Protein AF-A0A0E0QKG5-F1 (afdb_monomer)

InterPro domains:
  IPR002740 EVE domain [PF01878] (11-89)
  IPR015947 PUA-like superfamily [SSF88697] (11-91)
  IPR052181 5-Hydroxymethylcytosine binding [PTHR14087] (4-91)

Radius of gyration: 15.97 Å; Cα contacts (8 Å, |Δi|>4): 152; chains: 1; bounding box: 49×21×43 Å

pLDDT: mean 73.99, std 15.01, range [43.0, 92.0]

Foldseek 3Di:
DDDPPPPPVQDKDWPKDDPDPVVQVVQQPDDFFDKDFDWDDDPDLQRTWGFAIKTFNAGWDADPDPSNPIITTIITTPDTDPDTDRPVNPD

Structure (mmCIF, N/CA/C/O backbone):
data_AF-A0A0E0QKG5-F1
#
_entry.id   AF-A0A0E0QKG5-F1
#
loop_
_atom_site.group_PDB
_atom_site.id
_atom_site.type_symbol
_atom_site.label_atom_id
_atom_site.label_alt_id
_atom_site.label_comp_id
_atom_site.label_asym_id
_atom_site.label_entity_id
_atom_site.label_seq_id
_atom_site.pdbx_PDB_ins_code
_atom_site.Cartn_x
_atom_site.Cartn_y
_atom_site.Cartn_z
_atom_site.occupancy
_atom_site.B_iso_or_equiv
_atom_site.auth_seq_id
_atom_site.auth_comp_id
_atom_site.auth_asym_id
_atom_site.auth_atom_id
_atom_site.pdbx_PDB_model_num
ATOM 1 N N . MET A 1 1 ? -30.713 11.038 -23.999 1.00 49.44 1 MET A N 1
ATOM 2 C CA . MET A 1 1 ? -30.564 10.055 -22.906 1.00 49.44 1 MET A CA 1
ATOM 3 C C . MET A 1 1 ? -29.289 9.275 -23.159 1.00 49.44 1 MET A C 1
ATOM 5 O O . MET A 1 1 ? -29.109 8.817 -24.278 1.00 49.44 1 MET A O 1
ATOM 9 N N . ASN A 1 2 ? -28.462 9.170 -22.119 1.00 51.91 2 ASN A N 1
ATOM 10 C CA . ASN A 1 2 ? -27.239 8.373 -21.983 1.00 51.91 2 ASN A CA 1
ATOM 11 C C . ASN A 1 2 ? -25.984 8.911 -22.676 1.00 51.91 2 ASN A C 1
ATOM 13 O O . ASN A 1 2 ? -25.804 8.751 -23.880 1.00 51.91 2 ASN A O 1
ATOM 17 N N . SER A 1 3 ? -25.048 9.429 -21.880 1.00 43.00 3 SER A N 1
ATOM 18 C CA . SER A 1 3 ? -23.882 8.646 -21.437 1.00 43.00 3 SER A CA 1
ATOM 19 C C . SER A 1 3 ? -23.050 9.510 -20.487 1.00 43.00 3 SER A C 1
ATOM 21 O O . SER A 1 3 ? -22.038 10.074 -20.890 1.00 43.00 3 SER A O 1
ATOM 23 N N . ASP A 1 4 ? -23.475 9.613 -19.224 1.00 47.91 4 ASP A N 1
ATOM 24 C CA . ASP A 1 4 ? -22.584 10.030 -18.135 1.00 47.91 4 ASP A CA 1
ATOM 25 C C . ASP A 1 4 ? -21.611 8.872 -17.871 1.00 47.91 4 ASP A C 1
ATOM 27 O O . ASP A 1 4 ? -21.710 8.151 -16.879 1.00 47.91 4 ASP A O 1
ATOM 31 N N . ASN A 1 5 ? -20.685 8.642 -18.805 1.00 51.41 5 ASN A N 1
ATOM 32 C CA . ASN A 1 5 ? -19.454 7.936 -18.488 1.00 51.41 5 ASN A CA 1
ATOM 33 C C . ASN A 1 5 ? -18.648 8.908 -17.638 1.00 51.41 5 ASN A C 1
ATOM 35 O O . ASN A 1 5 ? -17.836 9.678 -18.146 1.00 51.41 5 ASN A O 1
ATOM 39 N N . ALA A 1 6 ? -18.940 8.906 -16.339 1.00 46.81 6 ALA A N 1
ATOM 40 C CA . ALA A 1 6 ? -18.031 9.421 -15.344 1.00 46.81 6 ALA A CA 1
ATOM 41 C C . ALA A 1 6 ? -16.720 8.655 -15.534 1.00 46.81 6 ALA A C 1
ATOM 43 O O . ALA A 1 6 ? -16.573 7.528 -15.061 1.00 46.81 6 ALA A O 1
ATOM 44 N N . GLU A 1 7 ? -15.788 9.248 -16.278 1.00 48.03 7 GLU A N 1
ATOM 45 C CA . GLU A 1 7 ? -14.370 8.957 -16.154 1.00 48.03 7 GLU A CA 1
ATOM 46 C C . GLU A 1 7 ? -14.020 9.251 -14.695 1.00 48.03 7 GLU A C 1
ATOM 48 O O . GLU A 1 7 ? -13.630 10.356 -14.323 1.00 48.03 7 GLU A O 1
ATOM 53 N N . GLN A 1 8 ? -14.272 8.275 -13.821 1.00 52.59 8 GLN A N 1
ATOM 54 C CA . GLN A 1 8 ? -13.708 8.263 -12.489 1.00 52.59 8 GLN A CA 1
ATOM 55 C C . GLN A 1 8 ? -12.210 8.372 -12.711 1.00 52.59 8 GLN A C 1
ATOM 57 O O . GLN A 1 8 ? -11.599 7.453 -13.253 1.00 52.59 8 GLN A O 1
ATOM 62 N N . ILE A 1 9 ? -11.645 9.525 -12.360 1.00 52.47 9 ILE A N 1
ATOM 63 C CA . ILE A 1 9 ? -10.209 9.754 -12.350 1.00 52.47 9 ILE A CA 1
ATOM 64 C C . ILE A 1 9 ? -9.641 8.655 -11.456 1.00 52.47 9 ILE A C 1
ATOM 66 O O . ILE A 1 9 ? -9.770 8.708 -10.234 1.00 52.47 9 ILE A O 1
ATOM 70 N N . ILE A 1 10 ? -9.099 7.602 -12.070 1.00 63.56 10 ILE A N 1
ATOM 71 C CA . ILE A 1 10 ? -8.479 6.500 -11.345 1.00 63.56 10 ILE A CA 1
ATOM 72 C C . ILE A 1 10 ? -7.169 7.078 -10.826 1.00 63.56 10 ILE A C 1
ATOM 74 O O . ILE A 1 10 ? -6.159 7.076 -11.525 1.00 63.56 10 ILE A O 1
ATOM 78 N N . GLN A 1 11 ? -7.210 7.666 -9.632 1.00 78.94 11 GLN A N 1
ATOM 79 C CA . GLN A 1 11 ? -6.031 8.236 -9.007 1.00 78.94 11 GLN A CA 1
ATOM 80 C C . GLN A 1 11 ? -5.116 7.081 -8.597 1.00 78.94 11 GLN A C 1
ATOM 82 O O . GLN A 1 11 ? -5.367 6.380 -7.614 1.00 78.94 11 GLN A O 1
ATOM 87 N N . ILE A 1 12 ? -4.092 6.856 -9.415 1.00 86.69 12 ILE A N 1
ATOM 88 C CA . ILE A 1 12 ? -2.989 5.949 -9.123 1.00 86.69 12 ILE A CA 1
ATOM 89 C C . ILE A 1 12 ? -1.924 6.772 -8.406 1.00 86.69 12 ILE A C 1
ATOM 91 O O . ILE A 1 12 ? -1.511 7.819 -8.905 1.00 86.69 12 ILE A O 1
ATOM 95 N N . ALA A 1 13 ? -1.509 6.312 -7.233 1.00 87.94 13 ALA A N 1
ATOM 96 C CA . ALA A 1 13 ? -0.453 6.935 -6.455 1.00 87.94 13 ALA A CA 1
ATOM 97 C C . ALA A 1 13 ? 0.667 5.917 -6.195 1.00 87.94 13 ALA A C 1
ATOM 99 O O . ALA A 1 13 ? 0.362 4.766 -5.854 1.00 87.94 13 ALA A O 1
ATOM 100 N N . PRO A 1 14 ? 1.942 6.323 -6.329 1.00 88.44 14 PRO A N 1
ATOM 101 C CA . PRO A 1 14 ? 3.051 5.487 -5.907 1.00 88.44 14 PRO A CA 1
ATOM 102 C C . PRO A 1 14 ? 3.037 5.373 -4.381 1.00 88.44 14 PRO A C 1
ATOM 104 O O . PRO A 1 14 ? 2.946 6.370 -3.662 1.00 88.44 14 PRO A O 1
ATOM 107 N N . TRP A 1 15 ? 3.126 4.148 -3.877 1.00 87.56 15 TRP A N 1
ATOM 108 C CA . TRP A 1 15 ? 3.401 3.881 -2.474 1.00 87.56 15 TRP A CA 1
ATOM 109 C C . TRP A 1 15 ? 4.907 3.700 -2.306 1.00 87.56 15 TRP A C 1
ATOM 111 O O . TRP A 1 15 ? 5.435 2.587 -2.352 1.00 87.56 15 TRP A O 1
ATOM 121 N N . ASP A 1 16 ? 5.586 4.829 -2.133 1.00 81.94 16 ASP A N 1
ATOM 122 C CA . ASP A 1 16 ? 7.027 4.916 -1.918 1.00 81.94 16 ASP A CA 1
ATOM 123 C C . ASP A 1 16 ? 7.378 5.118 -0.425 1.00 81.94 16 ASP A C 1
ATOM 125 O O . ASP A 1 16 ? 6.531 5.001 0.466 1.00 81.94 16 ASP A O 1
ATOM 129 N N . SER A 1 17 ? 8.655 5.386 -0.131 1.00 79.56 17 SER A N 1
ATOM 130 C CA . SER A 1 17 ? 9.147 5.786 1.202 1.00 79.56 17 SER A CA 1
ATOM 131 C C . SER A 1 17 ? 9.084 4.714 2.307 1.00 79.56 17 SER A C 1
ATOM 133 O O . SER A 1 17 ? 9.298 5.006 3.488 1.00 79.56 17 SER A O 1
ATOM 135 N N . VAL A 1 18 ? 8.853 3.447 1.954 1.00 80.50 18 VAL A N 1
ATOM 136 C CA . VAL A 1 18 ? 8.871 2.328 2.908 1.00 80.50 18 VAL A CA 1
ATOM 137 C C . VAL A 1 18 ? 10.307 1.865 3.152 1.00 80.50 18 VAL A C 1
ATOM 139 O O . VAL A 1 18 ? 10.903 1.180 2.332 1.00 80.50 18 VAL A O 1
ATOM 142 N N . CYS A 1 19 ? 10.860 2.211 4.317 1.00 80.94 19 CYS A N 1
ATOM 143 C CA . CYS A 1 19 ? 12.229 1.846 4.708 1.00 80.94 19 CYS A CA 1
ATOM 144 C C . CYS A 1 19 ? 12.319 0.580 5.580 1.00 80.94 19 CYS A C 1
ATOM 146 O O . CYS A 1 19 ? 13.406 0.048 5.813 1.00 80.94 19 CYS A O 1
ATOM 148 N N . ASN A 1 20 ? 11.189 0.079 6.090 1.00 84.25 20 ASN A N 1
ATOM 149 C CA . ASN A 1 20 ? 11.174 -1.124 6.915 1.00 84.25 20 ASN A CA 1
ATOM 150 C C . ASN A 1 20 ? 11.305 -2.371 6.030 1.00 84.25 20 ASN A C 1
ATOM 152 O O . ASN A 1 20 ? 10.414 -2.675 5.243 1.00 84.25 20 ASN A O 1
ATOM 156 N N . ARG A 1 21 ? 12.375 -3.146 6.233 1.00 84.38 21 ARG A N 1
ATOM 157 C CA . ARG A 1 21 ? 12.660 -4.373 5.474 1.00 84.38 21 ARG A CA 1
ATOM 158 C C . ARG A 1 21 ? 11.526 -5.408 5.496 1.00 84.38 21 ARG A C 1
ATOM 160 O O . ARG A 1 21 ? 11.280 -6.050 4.482 1.00 84.38 21 ARG A O 1
ATOM 167 N N . GLN A 1 22 ? 10.829 -5.581 6.619 1.00 88.50 22 GLN A N 1
ATOM 168 C CA . GLN A 1 22 ? 9.682 -6.491 6.693 1.00 88.50 22 GLN A CA 1
ATOM 169 C C . GLN A 1 22 ? 8.510 -5.974 5.852 1.00 88.50 22 GLN A C 1
ATOM 171 O O . GLN A 1 22 ? 7.866 -6.758 5.163 1.00 88.50 22 GLN A O 1
ATOM 176 N N . ALA A 1 23 ? 8.257 -4.665 5.881 1.00 85.12 23 ALA A N 1
ATOM 177 C CA . ALA A 1 23 ? 7.206 -4.052 5.077 1.00 85.12 23 ALA A CA 1
ATOM 178 C C . ALA A 1 23 ? 7.535 -4.109 3.577 1.00 85.12 23 ALA A C 1
ATOM 180 O O . ALA A 1 23 ? 6.655 -4.437 2.790 1.00 85.12 23 ALA A O 1
ATOM 181 N N . ILE A 1 24 ? 8.799 -3.893 3.196 1.00 86.56 24 ILE A N 1
ATOM 182 C CA . ILE A 1 24 ? 9.273 -4.078 1.816 1.00 86.56 24 ILE A CA 1
ATOM 183 C C . ILE A 1 24 ? 8.991 -5.509 1.348 1.00 86.56 24 ILE A C 1
ATOM 185 O O . ILE A 1 24 ? 8.380 -5.690 0.304 1.00 86.56 24 ILE A O 1
ATOM 189 N N . ASN A 1 25 ? 9.346 -6.529 2.139 1.00 88.62 25 ASN A N 1
ATOM 190 C CA . ASN A 1 25 ? 9.065 -7.924 1.776 1.00 88.62 25 ASN A CA 1
ATOM 191 C C . ASN A 1 25 ? 7.566 -8.182 1.553 1.00 88.62 25 ASN A C 1
ATOM 193 O O . ASN A 1 25 ? 7.208 -8.919 0.637 1.00 88.62 25 ASN A O 1
ATOM 197 N N . SER A 1 26 ? 6.699 -7.580 2.373 1.00 88.81 26 SER A N 1
ATOM 198 C CA . SER A 1 26 ? 5.249 -7.668 2.184 1.00 88.81 26 SER A CA 1
ATOM 199 C C . SER A 1 26 ? 4.803 -7.002 0.883 1.00 88.81 26 SER A C 1
ATOM 201 O O . SER A 1 26 ? 4.002 -7.589 0.168 1.00 88.81 26 SER A O 1
ATOM 203 N N . LEU A 1 27 ? 5.334 -5.819 0.551 1.00 87.12 27 LEU A N 1
ATOM 204 C CA . LEU A 1 27 ? 5.015 -5.111 -0.695 1.00 87.12 27 LEU A CA 1
ATOM 205 C C . LEU A 1 27 ? 5.513 -5.865 -1.934 1.00 87.12 27 LEU A C 1
ATO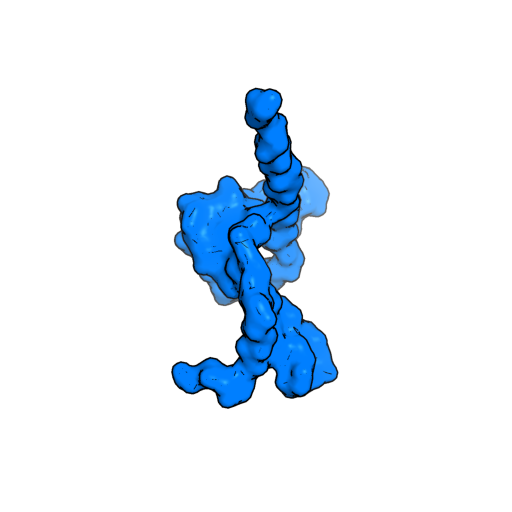M 207 O O . LEU A 1 27 ? 4.777 -5.974 -2.910 1.00 87.12 27 LEU A O 1
ATOM 211 N N . CYS A 1 28 ? 6.710 -6.453 -1.876 1.00 87.88 28 CYS A N 1
ATOM 212 C CA . CYS A 1 28 ? 7.251 -7.295 -2.945 1.00 87.88 28 CYS A CA 1
ATOM 213 C C . CYS A 1 28 ? 6.428 -8.568 -3.190 1.00 87.88 28 CYS A C 1
ATOM 215 O O . CYS A 1 28 ? 6.504 -9.143 -4.272 1.00 87.88 28 CYS A O 1
ATOM 217 N N . ALA A 1 29 ? 5.675 -9.041 -2.193 1.00 91.12 29 ALA A N 1
ATOM 218 C CA . ALA A 1 29 ? 4.827 -10.224 -2.324 1.00 91.12 29 ALA A CA 1
ATOM 219 C C . ALA A 1 29 ? 3.456 -9.924 -2.957 1.00 91.12 29 ALA A C 1
ATOM 221 O O . ALA A 1 29 ? 2.754 -10.866 -3.335 1.00 91.12 29 ALA A O 1
ATOM 222 N N . LEU A 1 30 ? 3.071 -8.647 -3.058 1.00 91.00 30 LEU A N 1
ATOM 223 C CA . LEU A 1 30 ? 1.789 -8.238 -3.624 1.00 91.00 30 LEU A CA 1
ATOM 224 C C . LEU A 1 30 ? 1.771 -8.392 -5.145 1.00 91.00 30 LEU A C 1
ATOM 226 O O . LEU A 1 30 ? 2.751 -8.110 -5.835 1.00 91.00 30 LEU A O 1
ATOM 230 N N . ARG A 1 31 ? 0.611 -8.782 -5.669 1.00 91.81 31 ARG A N 1
ATOM 231 C CA . ARG A 1 31 ? 0.341 -8.921 -7.101 1.00 91.81 31 ARG A CA 1
ATOM 232 C C . ARG A 1 31 ? -0.665 -7.888 -7.566 1.00 91.81 31 ARG A C 1
ATOM 234 O O . ARG A 1 31 ? -1.469 -7.376 -6.787 1.00 91.81 31 ARG A O 1
ATOM 241 N N . ARG A 1 32 ? -0.675 -7.613 -8.870 1.00 91.06 32 ARG A N 1
ATOM 242 C CA . ARG A 1 32 ? -1.692 -6.728 -9.452 1.00 91.06 32 ARG A CA 1
ATOM 243 C C . ARG A 1 32 ? -3.102 -7.262 -9.165 1.00 91.06 32 ARG A C 1
ATOM 245 O O . ARG A 1 32 ? -3.415 -8.399 -9.510 1.00 91.06 32 ARG A O 1
ATOM 252 N N . GLY A 1 33 ? -3.959 -6.417 -8.595 1.00 88.44 33 GLY A N 1
ATOM 253 C CA . GLY A 1 33 ? -5.315 -6.776 -8.169 1.00 88.44 33 GLY A CA 1
ATOM 254 C C . GLY A 1 33 ? -5.449 -7.159 -6.690 1.00 88.44 33 GLY A C 1
ATOM 255 O O . GLY A 1 33 ? -6.577 -7.264 -6.206 1.00 88.44 33 GLY A O 1
ATOM 256 N N . ASP A 1 34 ? -4.344 -7.318 -5.955 1.00 90.94 34 ASP A N 1
ATOM 257 C CA . ASP A 1 34 ? -4.403 -7.489 -4.503 1.00 90.94 34 ASP A CA 1
ATOM 258 C C . ASP A 1 34 ? -4.914 -6.213 -3.831 1.00 90.94 34 ASP A C 1
ATOM 260 O O . ASP A 1 34 ? -4.625 -5.095 -4.264 1.00 90.94 34 ASP A O 1
ATOM 264 N N . ARG A 1 35 ? -5.684 -6.383 -2.751 1.00 88.62 35 ARG A N 1
ATOM 265 C CA . ARG A 1 35 ? -6.305 -5.282 -2.007 1.00 88.62 35 ARG A CA 1
ATOM 266 C C . ARG A 1 35 ? -5.623 -5.077 -0.665 1.00 88.62 35 ARG A C 1
ATOM 268 O O . ARG A 1 35 ? -5.461 -6.019 0.108 1.00 88.62 35 ARG A O 1
ATOM 275 N N . CYS A 1 36 ? -5.298 -3.828 -0.362 1.00 86.81 36 CYS A N 1
ATOM 276 C CA . CYS A 1 36 ? -4.678 -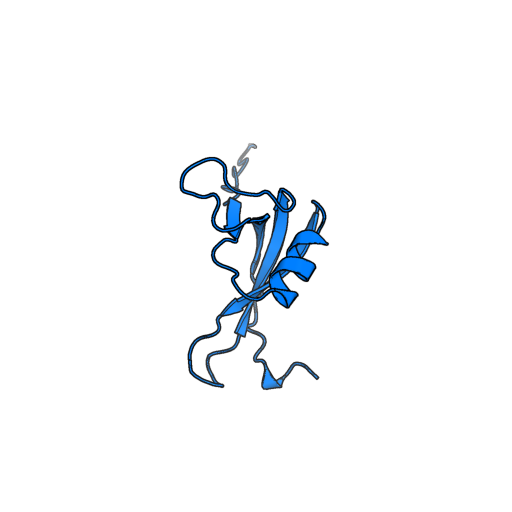3.409 0.885 1.00 86.81 36 CYS A CA 1
ATOM 277 C C . CYS A 1 36 ? -5.567 -2.393 1.608 1.00 86.81 36 CYS A C 1
ATOM 279 O O . CYS A 1 36 ? -6.306 -1.625 0.993 1.00 86.81 36 CYS A O 1
ATOM 281 N N . LEU A 1 37 ? -5.486 -2.380 2.935 1.00 85.06 37 LEU A N 1
ATOM 282 C CA . LEU A 1 37 ? -6.174 -1.391 3.759 1.00 85.06 37 LEU A CA 1
ATOM 283 C C . LEU A 1 37 ? -5.313 -0.132 3.866 1.00 85.06 37 LEU A C 1
ATOM 285 O O . LEU A 1 37 ? -4.133 -0.211 4.210 1.00 85.06 37 LEU A O 1
ATOM 289 N N . PHE A 1 38 ? -5.911 1.025 3.604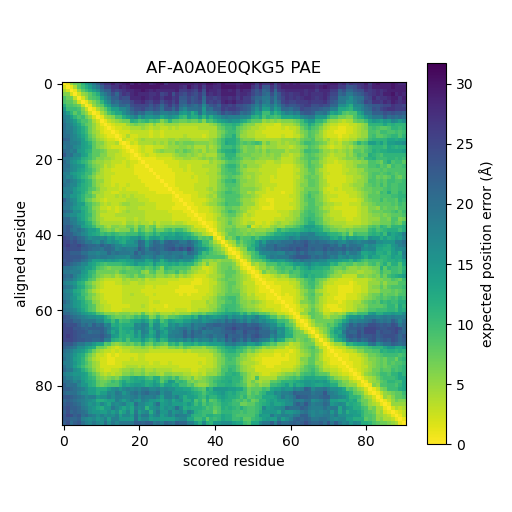 1.00 82.19 38 PHE A N 1
ATOM 290 C CA . PHE A 1 38 ? -5.274 2.321 3.795 1.00 82.19 38 PHE A CA 1
ATOM 291 C C . PHE A 1 38 ? -5.642 2.873 5.173 1.00 82.19 38 PHE A C 1
ATOM 293 O O . PHE A 1 38 ? -6.826 2.977 5.509 1.00 82.19 38 PHE A O 1
ATOM 300 N N . TYR A 1 39 ? -4.637 3.210 5.982 1.00 81.00 39 TYR A N 1
ATOM 301 C CA . TYR A 1 39 ? -4.822 3.684 7.353 1.00 81.00 39 TYR A CA 1
ATOM 302 C C . TYR A 1 39 ? -4.067 4.992 7.596 1.00 81.00 39 TYR A C 1
ATOM 304 O O . TYR A 1 39 ? -2.936 5.166 7.145 1.00 81.00 39 TYR A O 1
ATOM 312 N N . HIS A 1 40 ? -4.670 5.904 8.360 1.00 73.94 40 HIS A N 1
ATOM 313 C CA . HIS A 1 40 ? -3.959 7.070 8.879 1.00 73.94 40 HIS A CA 1
ATOM 314 C C . HIS A 1 40 ? -3.315 6.724 10.222 1.00 73.94 40 HIS A C 1
ATOM 316 O O . HIS A 1 40 ? -3.986 6.314 11.169 1.00 73.94 40 HIS A O 1
ATOM 322 N N . SER A 1 41 ? -2.002 6.927 10.320 1.00 64.69 41 SER A N 1
ATOM 323 C CA . SER A 1 41 ? -1.249 6.813 11.568 1.00 64.69 41 SER A CA 1
ATOM 324 C C . SER A 1 41 ? -0.719 8.179 11.980 1.00 64.6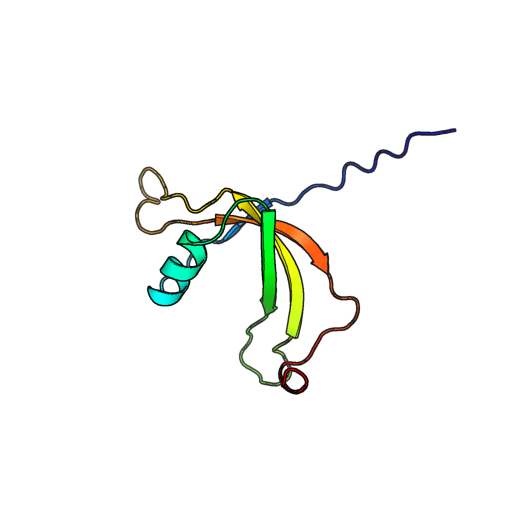9 41 SER A C 1
ATOM 326 O O . SER A 1 41 ? 0.452 8.482 11.773 1.00 64.69 41 SER A O 1
ATOM 328 N N . SER A 1 42 ? -1.577 9.018 12.561 1.00 61.59 42 SER A N 1
ATOM 329 C CA . SER A 1 42 ? -1.112 10.195 13.300 1.00 61.59 42 SER A CA 1
ATOM 330 C C . SER A 1 42 ? -0.930 9.854 14.782 1.00 61.59 42 SER A C 1
ATOM 332 O O . SER A 1 42 ? -1.500 8.884 15.291 1.00 61.59 42 SER A O 1
ATOM 334 N N . ALA A 1 43 ? -0.075 10.615 15.470 1.00 52.28 43 ALA A N 1
ATOM 335 C CA . ALA A 1 43 ? 0.292 10.400 16.866 1.00 52.28 43 ALA A CA 1
ATOM 336 C C . ALA A 1 43 ? -0.909 10.636 17.805 1.00 52.28 43 ALA A C 1
ATOM 338 O O . ALA A 1 43 ? -1.086 11.707 18.373 1.00 52.28 43 ALA A O 1
ATOM 339 N N . GLY A 1 44 ? -1.766 9.627 17.944 1.00 54.00 44 GLY A N 1
ATOM 340 C CA . GLY A 1 44 ? -2.913 9.621 18.845 1.00 54.00 44 GLY A CA 1
ATOM 341 C C . GLY A 1 44 ? -3.714 8.331 18.691 1.00 54.00 44 GLY A C 1
ATOM 342 O O . GLY A 1 44 ? -4.002 7.900 17.578 1.00 54.00 44 GLY A O 1
ATOM 343 N N . ALA A 1 45 ? -4.074 7.680 19.801 1.00 54.31 45 ALA A N 1
ATOM 344 C CA . ALA A 1 45 ? -4.909 6.472 19.763 1.00 54.31 45 ALA A CA 1
ATOM 345 C C . ALA A 1 45 ? -6.299 6.738 19.156 1.00 54.31 45 ALA A C 1
ATOM 347 O O . ALA A 1 45 ? -6.859 5.865 18.504 1.00 54.31 45 ALA A O 1
ATOM 348 N N . THR A 1 46 ? -6.792 7.967 19.307 1.00 55.25 46 THR A N 1
ATOM 349 C CA . THR A 1 46 ? -8.084 8.452 18.806 1.00 55.25 46 THR A CA 1
ATOM 350 C C . THR A 1 46 ? -8.080 8.783 17.312 1.00 55.25 46 THR A C 1
ATOM 352 O O . THR A 1 46 ? -9.127 9.101 16.771 1.00 55.25 46 THR A O 1
ATOM 355 N N . SER A 1 47 ? -6.928 8.729 16.636 1.00 55.00 47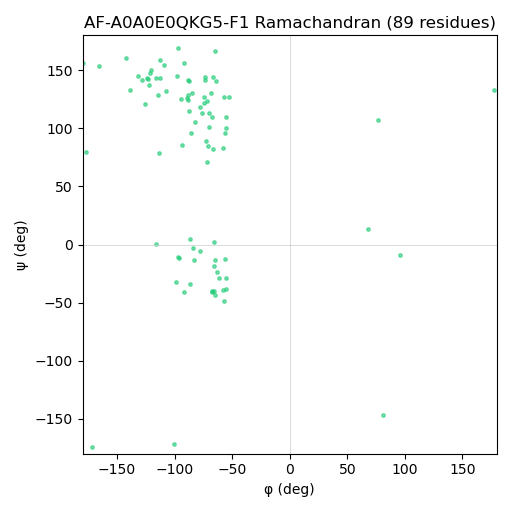 SER A N 1
ATOM 356 C CA . SER A 1 47 ? -6.780 9.159 15.234 1.00 55.00 47 SER A CA 1
ATOM 357 C C . SER A 1 47 ? -6.393 8.019 14.288 1.00 55.00 47 SER A C 1
ATOM 359 O O . SER A 1 47 ? -6.226 8.247 13.090 1.00 55.00 47 SER A O 1
ATOM 361 N N . ARG A 1 48 ? -6.253 6.794 14.813 1.00 61.78 48 ARG A N 1
ATOM 362 C CA . ARG A 1 48 ? -5.928 5.588 14.042 1.00 61.78 48 ARG A CA 1
ATOM 363 C C . ARG A 1 48 ? -7.198 4.975 13.470 1.00 61.78 48 ARG A C 1
ATOM 365 O O . ARG A 1 48 ? -7.872 4.196 14.144 1.00 61.78 48 ARG A O 1
ATOM 372 N N . HIS A 1 49 ? -7.483 5.322 12.223 1.00 66.81 49 HIS A N 1
ATOM 373 C CA . HIS A 1 49 ? -8.646 4.830 11.498 1.00 66.81 49 HIS A CA 1
ATOM 374 C C . HIS A 1 49 ? -8.227 4.168 10.194 1.00 66.81 49 HIS A C 1
ATOM 376 O O . HIS A 1 49 ? -7.306 4.634 9.512 1.00 66.81 49 HIS A O 1
ATOM 382 N N . ILE A 1 50 ? -8.943 3.102 9.841 1.00 69.25 50 ILE A N 1
ATOM 383 C CA . ILE A 1 50 ? -8.945 2.595 8.472 1.00 69.25 50 ILE A CA 1
ATOM 384 C C . ILE A 1 50 ? -9.788 3.561 7.642 1.00 69.25 50 ILE A C 1
ATOM 386 O O . ILE A 1 50 ? -10.956 3.800 7.941 1.00 69.25 50 ILE A O 1
ATOM 390 N N . VAL A 1 51 ? -9.168 4.130 6.618 1.00 76.88 51 VAL A N 1
ATOM 391 C CA . VAL A 1 51 ? -9.746 5.169 5.760 1.00 76.88 51 VAL A CA 1
ATOM 392 C C . VAL A 1 51 ? -10.423 4.532 4.551 1.00 76.88 51 VAL A C 1
ATOM 394 O O . VAL A 1 51 ? -11.521 4.916 4.158 1.00 76.88 51 VAL A O 1
ATOM 397 N N . GLY A 1 52 ? -9.794 3.509 3.972 1.00 81.56 52 GLY A N 1
ATOM 398 C CA . GLY A 1 52 ? -10.277 2.914 2.734 1.00 81.56 52 GLY A CA 1
ATOM 399 C C . GLY A 1 52 ? -9.547 1.645 2.334 1.00 81.56 52 GLY A C 1
ATOM 400 O O . GLY A 1 52 ? -8.705 1.118 3.064 1.00 81.56 52 GLY A O 1
ATOM 401 N N . VAL A 1 53 ? -9.894 1.168 1.144 1.00 85.69 53 VAL A N 1
ATOM 402 C CA . VAL A 1 53 ? -9.258 0.043 0.466 1.00 85.69 53 VAL A CA 1
ATOM 403 C C . VAL A 1 53 ? -8.588 0.560 -0.798 1.00 85.69 53 VAL A C 1
ATOM 405 O O . VAL A 1 53 ? -9.213 1.221 -1.633 1.00 85.69 53 VAL A O 1
ATOM 408 N N . VAL A 1 54 ? -7.317 0.215 -0.945 1.00 89.38 54 VAL A N 1
ATOM 409 C CA . VAL A 1 54 ? -6.547 0.424 -2.168 1.00 89.38 54 VAL A CA 1
ATOM 410 C C . VAL A 1 54 ? -6.287 -0.918 -2.838 1.00 89.38 54 VAL A C 1
ATOM 412 O O . VAL A 1 54 ? -6.282 -1.959 -2.186 1.00 89.38 54 VAL A O 1
ATOM 415 N N . GLU A 1 55 ? -6.086 -0.906 -4.144 1.00 91.19 55 GLU A N 1
ATOM 416 C CA . GLU A 1 55 ? -5.731 -2.087 -4.924 1.00 91.19 55 GLU A CA 1
ATOM 417 C C . GLU A 1 55 ? -4.433 -1.841 -5.677 1.00 91.19 55 GLU A C 1
ATOM 419 O O . GLU A 1 55 ? -4.196 -0.741 -6.176 1.00 91.19 55 GLU A O 1
ATOM 424 N N . VAL A 1 56 ? -3.602 -2.872 -5.772 1.00 92.00 56 VAL A N 1
ATOM 425 C CA . VAL A 1 56 ? -2.324 -2.810 -6.475 1.00 92.00 56 VAL A CA 1
ATOM 426 C C . VAL A 1 56 ? -2.568 -2.710 -7.979 1.00 92.00 56 VAL A C 1
ATOM 428 O O . VAL A 1 56 ? -3.059 -3.644 -8.617 1.00 92.00 56 VAL A O 1
ATOM 431 N N . ALA A 1 57 ? -2.205 -1.561 -8.545 1.00 90.69 57 ALA A N 1
ATOM 432 C CA . ALA A 1 57 ? -2.221 -1.284 -9.975 1.00 90.69 57 ALA A CA 1
ATOM 433 C C . ALA A 1 57 ? -0.915 -1.733 -10.653 1.00 90.69 57 ALA A C 1
ATOM 435 O O . ALA A 1 57 ? -0.957 -2.225 -11.786 1.00 90.69 57 AL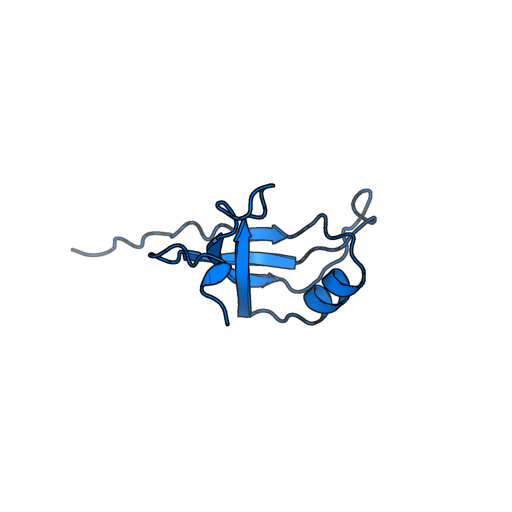A A O 1
ATOM 436 N N . ARG A 1 58 ? 0.220 -1.629 -9.947 1.00 90.06 58 ARG A N 1
ATOM 437 C CA . ARG A 1 58 ? 1.539 -2.096 -10.395 1.00 90.06 58 ARG A CA 1
ATOM 438 C C . ARG A 1 58 ? 2.285 -2.774 -9.253 1.00 90.06 58 ARG A C 1
ATOM 440 O O . ARG A 1 58 ? 2.352 -2.243 -8.148 1.00 90.06 58 ARG A O 1
ATOM 447 N N . GLU A 1 59 ? 2.840 -3.941 -9.557 1.00 91.50 59 GLU A N 1
ATOM 448 C CA . GLU A 1 59 ? 3.697 -4.712 -8.653 1.00 91.50 59 GLU A CA 1
ATOM 449 C C . GLU A 1 59 ? 4.995 -3.960 -8.342 1.00 91.50 59 GLU A C 1
ATOM 451 O O . GLU A 1 59 ? 5.318 -2.977 -9.011 1.00 91.50 59 GLU A O 1
ATOM 456 N N . TRP A 1 60 ? 5.727 -4.426 -7.327 1.00 89.31 60 TRP A N 1
ATOM 457 C CA . TRP A 1 60 ? 6.937 -3.764 -6.847 1.00 89.31 60 TRP A CA 1
ATOM 458 C C . TRP A 1 60 ? 7.931 -3.505 -7.980 1.00 89.31 60 TRP A C 1
ATOM 460 O O . TRP A 1 60 ? 8.317 -4.419 -8.711 1.00 89.31 60 TRP A O 1
ATOM 470 N N . TYR A 1 61 ? 8.365 -2.255 -8.096 1.00 87.12 61 TYR A N 1
ATOM 471 C CA . TYR A 1 61 ? 9.403 -1.834 -9.022 1.00 87.12 61 TYR A CA 1
ATOM 472 C C . TYR A 1 61 ? 10.430 -0.975 -8.291 1.00 87.12 61 TYR A C 1
ATOM 474 O O . TYR A 1 61 ? 10.097 -0.211 -7.387 1.00 87.12 61 TYR A O 1
ATOM 482 N N . GLU A 1 62 ? 11.691 -1.102 -8.686 1.00 82.81 62 GLU A N 1
ATOM 483 C CA . GLU A 1 62 ? 12.772 -0.249 -8.195 1.00 82.81 62 GLU A CA 1
ATOM 484 C C . GLU A 1 62 ? 12.856 1.005 -9.073 1.00 82.81 62 GLU A C 1
ATOM 486 O O . GLU A 1 62 ? 12.634 0.938 -10.286 1.00 82.81 62 GLU A O 1
ATOM 491 N N . GLY A 1 63 ? 13.105 2.165 -8.462 1.00 68.75 63 GLY A N 1
ATOM 492 C CA . GLY A 1 63 ? 13.298 3.403 -9.213 1.00 68.75 63 GLY A CA 1
ATOM 493 C C . GLY A 1 63 ? 14.543 3.331 -10.102 1.00 68.75 63 GLY A C 1
ATOM 494 O O . GLY A 1 63 ? 15.580 2.818 -9.687 1.00 68.75 63 GLY A O 1
ATOM 495 N N . GLU A 1 64 ? 14.461 3.876 -11.316 1.00 58.66 64 GLU A N 1
ATOM 496 C CA . GLU A 1 64 ? 15.631 4.080 -12.177 1.00 58.66 64 GLU A CA 1
ATOM 497 C C . GLU A 1 64 ? 16.278 5.452 -11.878 1.00 58.66 64 GLU A C 1
ATOM 499 O O . GLU A 1 64 ? 15.576 6.437 -11.636 1.00 58.66 64 GLU A O 1
ATOM 504 N N . GLY A 1 65 ? 17.615 5.544 -11.894 1.00 61.78 65 GLY A N 1
ATOM 505 C CA . GLY A 1 65 ? 18.360 6.807 -11.706 1.00 61.78 65 GLY A CA 1
ATOM 506 C C . GLY A 1 65 ? 18.532 7.247 -10.241 1.00 61.78 65 GLY A C 1
ATOM 507 O O . GLY A 1 65 ? 18.657 6.409 -9.353 1.00 61.78 65 GLY A O 1
ATOM 508 N N . GLU A 1 66 ? 18.541 8.557 -9.952 1.00 54.97 66 GLU A N 1
ATOM 509 C CA . GLU A 1 66 ? 18.637 9.113 -8.582 1.00 54.97 66 GLU A CA 1
ATOM 510 C C . GLU A 1 66 ? 17.539 8.627 -7.602 1.00 54.97 66 GLU A C 1
ATOM 512 O O . GLU A 1 66 ? 17.672 8.817 -6.393 1.00 54.97 66 GLU A O 1
ATOM 517 N N . ALA A 1 67 ? 16.479 7.973 -8.095 1.00 52.75 67 ALA A N 1
ATOM 518 C CA . ALA A 1 67 ? 15.425 7.336 -7.299 1.00 52.75 67 ALA A CA 1
ATOM 519 C C . ALA A 1 67 ? 15.745 5.884 -6.874 1.00 52.75 67 ALA A C 1
ATOM 521 O O . ALA A 1 67 ? 14.915 5.232 -6.244 1.00 52.75 67 ALA A O 1
ATOM 522 N N . ALA A 1 68 ? 16.945 5.375 -7.173 1.00 54.44 68 ALA A N 1
ATOM 523 C CA . ALA A 1 68 ? 17.362 3.992 -6.910 1.00 54.44 68 ALA A CA 1
ATOM 524 C C . ALA A 1 68 ? 17.479 3.604 -5.419 1.00 54.44 68 ALA A C 1
ATOM 526 O O . ALA A 1 68 ? 17.879 2.486 -5.099 1.00 54.44 68 ALA A O 1
ATOM 527 N N . SER A 1 69 ? 17.170 4.504 -4.480 1.00 57.53 69 SER A N 1
ATOM 528 C CA . SER A 1 69 ? 17.287 4.234 -3.040 1.00 57.53 69 SER A CA 1
ATOM 529 C C . SER A 1 69 ? 16.071 3.522 -2.432 1.00 57.53 69 SER A C 1
ATOM 531 O O . SER A 1 69 ? 16.106 3.164 -1.254 1.00 57.53 69 SER A O 1
ATOM 533 N N . GLY A 1 70 ? 15.020 3.267 -3.218 1.00 68.12 70 GLY A N 1
ATOM 534 C CA . GLY A 1 70 ? 13.852 2.506 -2.786 1.00 68.12 70 GLY A CA 1
ATOM 535 C C . GLY A 1 70 ? 12.976 2.066 -3.955 1.00 68.12 70 GLY A C 1
ATOM 536 O O . GLY A 1 70 ? 12.972 2.687 -5.016 1.00 68.12 70 GLY A O 1
ATOM 537 N N . GLY A 1 71 ? 12.243 0.972 -3.764 1.00 83.12 71 GLY A N 1
ATOM 538 C CA . GLY A 1 71 ? 11.173 0.586 -4.678 1.00 83.12 71 GLY A CA 1
ATOM 539 C C . GLY A 1 71 ? 9.806 1.047 -4.186 1.00 83.12 71 GLY A C 1
ATOM 540 O O . GLY A 1 71 ? 9.652 1.515 -3.053 1.00 83.12 71 GLY A O 1
ATOM 541 N N . ALA A 1 72 ? 8.823 0.933 -5.066 1.00 87.56 72 ALA A N 1
ATOM 542 C CA . ALA A 1 72 ? 7.447 1.321 -4.817 1.00 87.56 72 ALA A CA 1
ATOM 543 C C . ALA A 1 72 ? 6.483 0.332 -5.481 1.00 87.56 72 ALA A C 1
ATOM 545 O O . ALA A 1 72 ? 6.844 -0.399 -6.404 1.00 87.56 72 ALA A O 1
ATOM 546 N N . VAL A 1 73 ? 5.239 0.324 -5.007 1.00 89.50 73 VAL A N 1
ATOM 547 C CA . VAL A 1 73 ? 4.094 -0.276 -5.709 1.00 89.50 73 VAL A CA 1
ATOM 548 C C . VAL A 1 73 ? 3.156 0.845 -6.130 1.00 89.50 73 VAL A C 1
ATOM 550 O O . VAL A 1 73 ? 2.969 1.793 -5.370 1.00 89.50 73 VAL A O 1
ATOM 553 N N . ASP A 1 74 ? 2.522 0.738 -7.294 1.00 91.25 74 ASP A N 1
ATOM 554 C CA . ASP A 1 74 ? 1.454 1.681 -7.634 1.00 91.25 74 ASP A CA 1
ATOM 555 C C . ASP A 1 74 ? 0.134 1.141 -7.107 1.00 91.25 74 ASP A C 1
ATOM 557 O O . ASP A 1 74 ? -0.240 -0.001 -7.395 1.00 91.25 74 ASP A O 1
ATOM 561 N N . VAL A 1 75 ? -0.603 1.971 -6.375 1.00 90.25 75 VAL A N 1
ATOM 562 C CA . VAL A 1 75 ? -1.923 1.619 -5.852 1.00 90.25 75 VAL A CA 1
ATOM 563 C C . VAL A 1 75 ? -2.987 2.580 -6.354 1.00 90.25 75 VAL A C 1
ATOM 565 O O . VAL A 1 75 ? -2.737 3.764 -6.567 1.00 90.25 75 VAL A O 1
ATOM 568 N N . ARG A 1 76 ? -4.201 2.066 -6.534 1.00 89.50 76 ARG A N 1
ATOM 569 C CA . ARG A 1 76 ? -5.392 2.853 -6.863 1.00 89.50 76 ARG A CA 1
ATOM 570 C C . ARG A 1 76 ? -6.416 2.757 -5.748 1.00 89.50 76 ARG A C 1
ATOM 572 O O . ARG A 1 76 ? -6.599 1.691 -5.161 1.00 89.50 76 ARG A O 1
ATOM 579 N N . VAL A 1 77 ? -7.116 3.851 -5.479 1.00 87.25 77 VAL A N 1
ATOM 580 C CA . VAL A 1 77 ? -8.220 3.850 -4.514 1.00 87.25 77 VAL A CA 1
ATOM 581 C C . VAL A 1 77 ? -9.405 3.097 -5.119 1.00 87.25 77 VAL A C 1
ATOM 583 O O . VAL A 1 77 ? -9.867 3.437 -6.206 1.00 87.25 77 VAL A O 1
ATOM 586 N N . VAL A 1 78 ? -9.887 2.060 -4.427 1.00 82.81 78 VA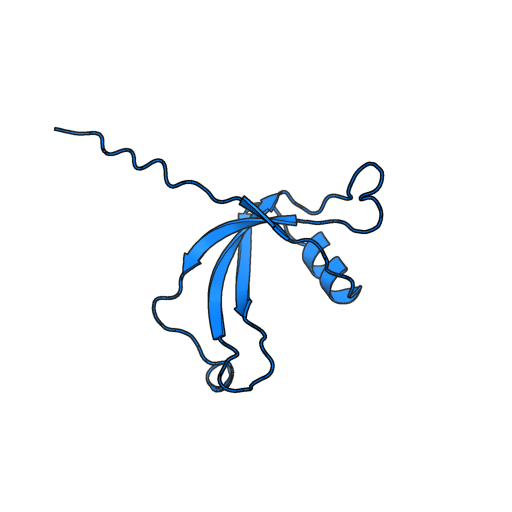L A N 1
ATOM 587 C CA . VAL A 1 78 ? -11.063 1.276 -4.854 1.00 82.81 78 VAL A CA 1
ATOM 588 C C . VAL A 1 78 ? -12.321 1.718 -4.120 1.00 82.81 78 VAL A C 1
ATOM 590 O O . VAL A 1 78 ? -13.414 1.682 -4.679 1.00 82.81 78 VAL A O 1
ATOM 593 N N . GLY A 1 79 ? -12.182 2.158 -2.873 1.00 76.75 79 GLY A N 1
ATOM 594 C CA . GLY A 1 79 ? -13.300 2.697 -2.119 1.00 76.75 79 GLY A CA 1
ATOM 595 C C . G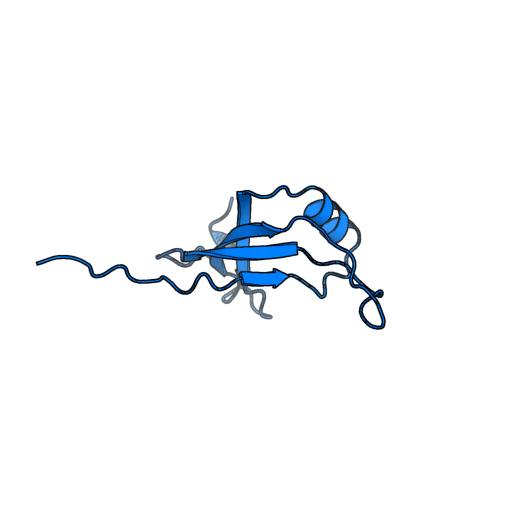LY A 1 79 ? -12.904 3.139 -0.723 1.00 76.75 79 GLY A C 1
ATOM 596 O O . GLY A 1 79 ? -11.934 2.651 -0.143 1.00 76.75 79 GLY A O 1
ATOM 597 N N . GLU A 1 80 ? -13.690 4.056 -0.180 1.00 71.81 80 GLU A N 1
ATOM 598 C CA . GLU A 1 80 ? -13.567 4.529 1.195 1.00 71.81 80 GLU A CA 1
ATOM 599 C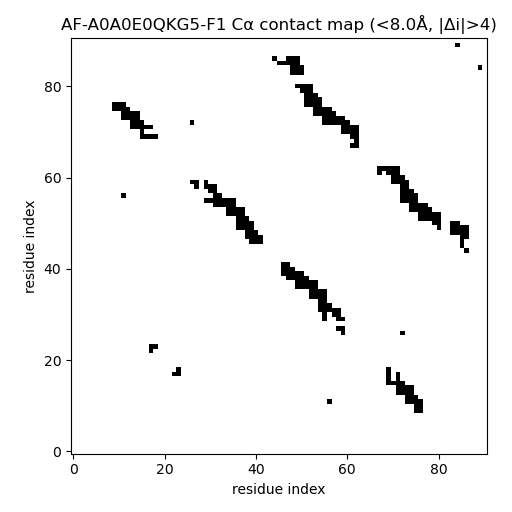 C . GLU A 1 80 ? -14.572 3.797 2.084 1.00 71.81 80 GLU A C 1
ATOM 601 O O . GLU A 1 80 ? -15.688 3.467 1.660 1.00 71.81 80 GLU A O 1
ATOM 606 N N . PHE A 1 81 ? -14.191 3.532 3.333 1.00 66.00 81 PHE A N 1
ATOM 607 C CA . PHE A 1 81 ? -15.146 3.000 4.296 1.00 66.00 81 PHE A CA 1
ATOM 608 C C . PHE A 1 81 ? -16.089 4.124 4.730 1.00 66.00 81 PHE A C 1
ATOM 610 O O . PHE A 1 81 ? -15.656 5.176 5.187 1.00 66.00 81 PHE A O 1
ATOM 617 N N . ARG A 1 82 ? -17.404 3.893 4.631 1.00 58.00 82 ARG A N 1
ATOM 618 C CA . ARG A 1 82 ? -18.424 4.858 5.093 1.00 58.00 82 ARG A CA 1
ATOM 619 C C . ARG A 1 82 ? -18.413 5.070 6.610 1.00 58.00 82 ARG A C 1
ATOM 621 O O . ARG A 1 82 ? -18.978 6.045 7.092 1.00 58.00 82 ARG A O 1
ATOM 628 N N . LEU A 1 83 ? -17.811 4.141 7.346 1.00 63.12 83 LEU A N 1
ATOM 629 C CA . LEU A 1 83 ? -17.636 4.191 8.787 1.00 63.12 83 LEU A CA 1
ATOM 630 C C . LEU A 1 83 ? -16.144 4.022 9.074 1.00 63.12 83 LEU A C 1
ATOM 632 O O . LEU A 1 83 ? -15.552 3.020 8.673 1.00 63.12 83 LEU A O 1
ATOM 636 N N . LEU A 1 84 ? -15.541 5.003 9.743 1.00 60.25 84 LEU A N 1
ATOM 637 C CA . LEU A 1 84 ? -14.149 4.925 10.170 1.00 60.25 84 LEU A CA 1
ATOM 638 C C . LEU A 1 84 ? -14.033 3.835 11.239 1.00 60.25 84 LEU A C 1
ATOM 640 O O . LEU A 1 84 ? -14.526 4.010 12.350 1.00 60.25 84 LEU A O 1
ATOM 644 N N . VAL A 1 85 ? -13.396 2.714 10.902 1.00 62.78 85 VAL A N 1
ATOM 645 C CA . VAL A 1 85 ? -13.159 1.635 11.870 1.00 62.78 85 VAL A CA 1
ATOM 646 C C . VAL A 1 85 ? -12.011 2.066 12.772 1.00 62.78 85 VAL A C 1
ATOM 648 O O . VAL A 1 85 ? -10.874 2.224 12.310 1.00 62.78 85 VAL A O 1
ATOM 651 N N . ALA A 1 86 ? -12.311 2.295 14.050 1.00 63.03 86 ALA A N 1
ATOM 652 C CA . ALA A 1 86 ? -11.300 2.624 15.043 1.00 63.03 86 ALA A CA 1
ATOM 653 C C . ALA A 1 86 ? -10.487 1.369 15.385 1.00 63.03 86 ALA A C 1
ATOM 655 O O . ALA A 1 86 ? -11.040 0.279 15.523 1.00 63.03 86 ALA A O 1
ATOM 656 N N . LEU A 1 87 ? -9.170 1.511 15.586 1.00 60.78 87 LEU A N 1
ATOM 657 C CA . LEU A 1 87 ? -8.308 0.356 15.891 1.00 60.78 87 LEU A CA 1
ATOM 658 C C . LEU A 1 87 ? -8.780 -0.447 17.120 1.00 60.78 87 LEU A C 1
ATOM 660 O O . LEU A 1 87 ? -8.561 -1.650 17.176 1.00 60.78 87 LEU A O 1
ATOM 664 N N . GLY A 1 88 ? -9.443 0.196 18.088 1.00 62.16 88 GLY A N 1
ATOM 665 C CA . GLY A 1 88 ? -9.988 -0.477 19.273 1.00 62.16 88 GLY A CA 1
ATOM 666 C C . GLY A 1 88 ? -11.111 -1.485 18.990 1.00 62.16 88 GLY A C 1
ATOM 667 O O . GLY A 1 88 ? -11.438 -2.274 19.871 1.00 62.16 88 GLY A O 1
ATOM 668 N N . GLU A 1 89 ? -11.687 -1.477 17.787 1.00 64.81 89 GLU A N 1
ATOM 669 C CA . GLU A 1 89 ? -12.772 -2.379 17.380 1.00 64.81 89 GLU A CA 1
ATOM 670 C C . GLU A 1 89 ? -12.276 -3.607 16.600 1.00 64.81 89 GLU A C 1
ATOM 672 O O . GLU A 1 89 ? -13.034 -4.552 16.382 1.00 64.81 89 GLU A O 1
ATOM 677 N N . ILE A 1 90 ? -11.003 -3.617 16.195 1.00 65.12 90 ILE A N 1
ATOM 678 C CA . ILE A 1 90 ? -10.377 -4.729 15.474 1.00 65.12 90 ILE A CA 1
ATOM 679 C C . ILE A 1 90 ? -9.839 -5.715 16.518 1.00 65.12 90 ILE A C 1
ATOM 681 O O . ILE A 1 90 ? -8.954 -5.360 17.298 1.00 65.12 90 ILE A O 1
ATOM 685 N N . ARG A 1 91 ? -10.402 -6.930 16.563 1.00 54.47 91 ARG A N 1
ATOM 686 C CA . ARG A 1 91 ? -10.124 -7.957 17.581 1.00 54.47 91 ARG A CA 1
ATOM 687 C C . ARG A 1 91 ? -9.406 -9.171 17.013 1.00 54.47 91 ARG A C 1
ATOM 689 O O . ARG A 1 91 ? -9.746 -9.564 15.876 1.00 54.47 91 ARG A O 1
#

Sequence (91 aa):
MNSDNAEQIIQIAPWDSVCNRQAINSLCALRRGDRCLFYHSSAGATSRHIVGVVEVAREWYEGEGEAASGGAVDVRVVGEFRLLVALGEIR

Mean predicted aligned error: 10.36 Å

Organism: Oryza rufipogon (NCBI:txid4529)

Solvent-accessible surface area (backbone atoms only — not comparable to full-atom values): 5557 Å² total; per-residue (Å²): 136,88,80,89,73,72,76,70,80,79,58,68,44,75,52,56,90,69,80,50,68,70,57,43,55,55,49,61,69,45,48,68,70,42,75,46,81,39,63,47,84,53,102,44,86,92,52,32,27,43,50,29,37,29,29,29,71,35,48,59,42,70,39,77,70,99,47,56,86,48,48,30,32,31,30,27,75,75,47,67,50,96,61,71,48,45,60,90,76,67,128

Secondary structure (DSSP, 8-state):
-----------EEEE-----HHHHHHHHT--TT-EEEEEE--SSGGG-EEEEEEEEEEEEEEPPGGGTT-EEEEEEEEEEEEEEEEGGG--